Protein AF-A0A971R9V9-F1 (afdb_monomer)

Secondary structure (DSSP, 8-state):
---S------PPTT-HHHHHHHHTT------SS--GGGG-SS------SS-GGGTT-TT----HHHHHHHHHHHHHHHHH--

Sequence (82 aa):
ARNLTNRSSATPIGHPLLGTAERCSIETFISPTTSDWMRLKVPAIKMGPGESSRSHKADEFILKEEIRHAIHKYINFITHLK

pLDDT: mean 95.03, std 5.02, range [68.88, 98.62]

Foldseek 3Di:
DDDPLQDADDADPPPLLVVLCVVLVHDDDRDPDDDCNSVDPHGDDDDAFDDPVLPPDPPRDGDPVSVVVVVVSVVSSVVSRD

Solvent-accessible surface area (backbone atoms only — not comparable to full-atom values): 5579 Å² total; per-residue (Å²): 134,92,73,85,81,74,51,90,73,80,52,63,89,90,40,49,70,59,59,23,33,56,75,65,71,48,89,82,80,86,74,93,68,87,59,74,62,53,75,53,94,61,80,64,84,89,85,76,61,68,58,80,90,40,63,99,44,99,80,55,76,73,57,73,63,40,50,54,52,39,54,54,50,52,53,54,43,62,72,59,53,112

Nearest PDB structures (foldseek):
  3ct9-assembly1_B  TM=9.300E-01  e=3.810E-03  Bacteroides thetaiotaomicron VPI-5482
  1q7l-assembly1_B  TM=6.628E-01  e=1.709E-01  Homo sapiens
  4enr-assembly1_B  TM=2.011E-01  e=8.745E+00  Escherichia coli K-12

Radius of gyration: 14.8 Å; Cα contacts (8 Å, |Δi|>4): 53; chains: 1; bounding box: 31×37×34 Å

Mean predicted aligned error: 3.27 Å

Structure (mmCIF, N/CA/C/O backbone):
data_AF-A0A971R9V9-F1
#
_entry.id   AF-A0A971R9V9-F1
#
loop_
_atom_site.group_PDB
_atom_site.id
_atom_site.type_symbol
_atom_site.label_atom_id
_atom_site.label_alt_id
_atom_site.label_comp_id
_atom_site.label_asym_id
_atom_site.label_entity_id
_atom_site.label_seq_id
_atom_site.pdbx_PDB_ins_code
_atom_site.Cartn_x
_atom_site.Cartn_y
_atom_site.Cartn_z
_atom_site.occupancy
_atom_site.B_iso_or_equiv
_atom_site.auth_seq_id
_atom_site.auth_comp_id
_atom_site.auth_asym_id
_atom_site.auth_atom_id
_atom_site.pdbx_PDB_model_num
ATOM 1 N N . ALA A 1 1 ? 10.392 25.139 -2.459 1.00 68.88 1 ALA A N 1
ATOM 2 C CA . ALA A 1 1 ? 10.327 25.770 -1.120 1.00 68.88 1 ALA A CA 1
ATOM 3 C C . ALA A 1 1 ? 10.002 24.708 -0.070 1.00 68.88 1 ALA A C 1
ATOM 5 O O . ALA A 1 1 ? 9.224 23.808 -0.370 1.00 68.88 1 ALA A O 1
ATOM 6 N N . ARG A 1 2 ? 10.599 24.771 1.129 1.00 76.06 2 ARG A N 1
ATOM 7 C CA . ARG A 1 2 ? 10.311 23.833 2.231 1.00 76.06 2 ARG A CA 1
ATOM 8 C C . ARG A 1 2 ? 8.926 24.136 2.813 1.00 76.06 2 ARG A C 1
ATOM 10 O O . ARG A 1 2 ? 8.704 25.254 3.262 1.00 76.06 2 ARG A O 1
ATOM 17 N N . ASN A 1 3 ? 8.019 23.158 2.818 1.00 78.19 3 ASN A N 1
ATOM 18 C CA . ASN A 1 3 ? 6.700 23.301 3.438 1.00 78.19 3 ASN A CA 1
ATOM 19 C C . ASN A 1 3 ? 6.726 22.759 4.879 1.00 78.19 3 ASN A C 1
ATOM 21 O O . ASN A 1 3 ? 6.992 21.579 5.092 1.00 78.19 3 ASN A O 1
ATOM 25 N N . LEU A 1 4 ? 6.468 23.628 5.863 1.00 85.88 4 LEU A N 1
ATOM 26 C CA . LEU A 1 4 ? 6.524 23.307 7.298 1.00 85.88 4 LEU A CA 1
ATOM 27 C C . LEU A 1 4 ? 5.218 22.736 7.861 1.00 85.88 4 LEU A C 1
ATOM 29 O O . LEU A 1 4 ? 5.184 22.338 9.027 1.00 85.88 4 LEU A O 1
ATOM 33 N N . THR A 1 5 ? 4.146 22.715 7.067 1.00 86.62 5 THR A N 1
ATOM 34 C CA . THR A 1 5 ? 2.839 22.216 7.509 1.00 86.62 5 THR A CA 1
ATOM 35 C C . THR A 1 5 ? 2.665 20.719 7.288 1.00 86.62 5 THR A C 1
ATOM 37 O O . THR A 1 5 ? 1.735 20.142 7.844 1.00 86.62 5 THR A O 1
ATOM 40 N N . ASN A 1 6 ? 3.566 20.073 6.540 1.00 88.50 6 ASN A N 1
ATOM 41 C CA . ASN A 1 6 ? 3.552 18.623 6.376 1.00 88.50 6 ASN A CA 1
ATOM 42 C C . ASN A 1 6 ? 3.716 17.939 7.744 1.00 88.50 6 ASN A C 1
ATOM 44 O O . ASN A 1 6 ? 4.588 18.297 8.544 1.00 88.50 6 ASN A O 1
ATOM 48 N N . ARG A 1 7 ? 2.870 16.944 8.008 1.00 89.06 7 ARG A N 1
ATOM 49 C CA . ARG A 1 7 ? 2.882 16.122 9.222 1.00 89.06 7 ARG A CA 1
ATOM 50 C C . ARG A 1 7 ? 2.944 14.647 8.843 1.00 89.06 7 ARG A C 1
ATOM 52 O O . ARG A 1 7 ? 2.584 14.278 7.726 1.00 89.06 7 ARG A O 1
ATOM 59 N N . SER A 1 8 ? 3.410 13.819 9.774 1.00 92.44 8 SER A N 1
ATOM 60 C CA . SER A 1 8 ? 3.237 12.373 9.666 1.00 92.44 8 SER A CA 1
ATOM 61 C C . SER A 1 8 ? 1.752 12.015 9.746 1.00 92.44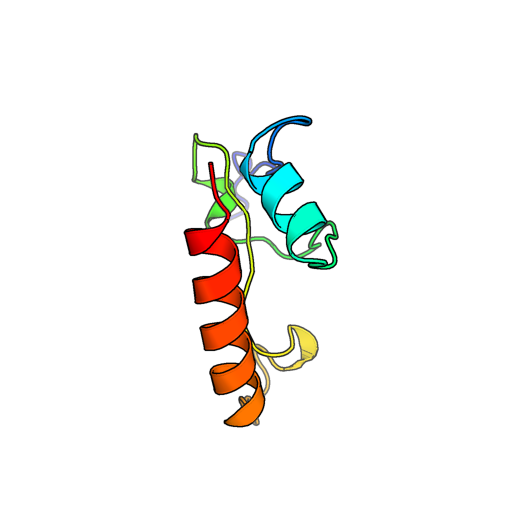 8 SER A C 1
ATOM 63 O O . SER A 1 8 ? 0.954 12.731 10.355 1.00 92.44 8 SER A O 1
ATOM 65 N N . SER A 1 9 ? 1.393 10.896 9.127 1.00 95.62 9 SER A N 1
ATOM 66 C CA . SER A 1 9 ? 0.034 10.360 9.137 1.00 95.62 9 SER A CA 1
ATOM 67 C C . SER A 1 9 ? 0.028 9.013 9.843 1.00 95.62 9 SER A C 1
ATOM 69 O O . SER A 1 9 ? 0.915 8.192 9.616 1.00 95.62 9 SER A O 1
ATOM 71 N N . ALA A 1 10 ? -0.977 8.786 10.682 1.00 95.88 10 ALA A N 1
ATOM 72 C CA . ALA A 1 10 ? -1.229 7.504 11.320 1.00 95.88 10 ALA A CA 1
ATOM 73 C C . ALA A 1 10 ? -2.734 7.330 11.519 1.00 95.88 10 ALA A C 1
ATOM 75 O O . ALA A 1 10 ? -3.439 8.288 11.841 1.00 95.88 10 ALA A O 1
ATOM 76 N N . THR A 1 11 ? -3.223 6.107 11.334 1.00 97.12 11 THR A N 1
ATOM 77 C CA . THR A 1 11 ? -4.598 5.768 11.705 1.00 97.12 11 THR A CA 1
ATOM 78 C C . THR A 1 11 ? -4.659 5.437 13.193 1.00 97.12 11 THR A C 1
ATOM 80 O O . THR A 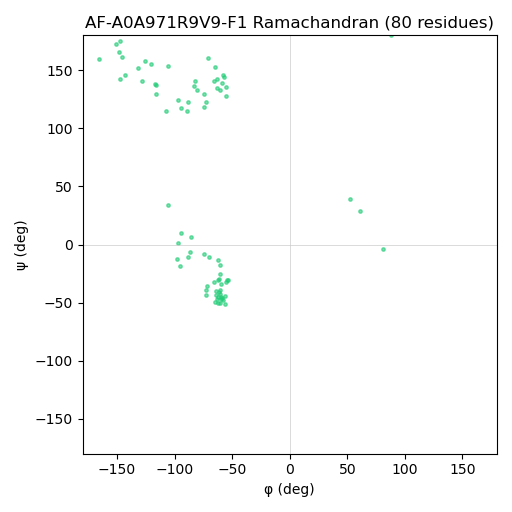1 11 ? -3.770 4.732 13.673 1.00 97.12 11 THR A O 1
ATOM 83 N N . PRO A 1 12 ? -5.669 5.932 13.936 1.00 96.19 12 PRO A N 1
ATOM 84 C CA . PRO A 1 12 ? -5.788 5.668 15.366 1.00 96.19 12 PRO A CA 1
ATOM 85 C C . PRO A 1 12 ? -5.845 4.173 15.696 1.00 96.19 12 PRO A C 1
ATOM 87 O O . PRO A 1 12 ? -6.457 3.384 14.973 1.00 96.19 12 PRO A O 1
ATOM 90 N N . ILE A 1 13 ? -5.246 3.797 16.827 1.00 95.12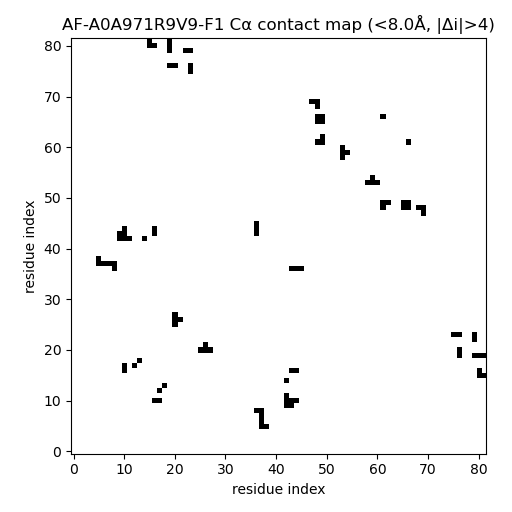 13 ILE A N 1
ATOM 91 C CA . ILE A 1 13 ? -5.336 2.437 17.371 1.00 95.12 13 ILE A CA 1
ATOM 92 C C . ILE A 1 13 ? -6.811 2.092 17.618 1.00 95.12 13 ILE A C 1
ATOM 94 O O . ILE A 1 13 ? -7.585 2.930 18.075 1.00 95.12 13 ILE A O 1
ATOM 98 N N . GLY A 1 14 ? -7.201 0.861 17.286 1.00 94.69 14 GLY A N 1
ATOM 99 C CA . GLY A 1 14 ? -8.582 0.387 17.414 1.00 94.69 14 GLY A CA 1
ATOM 100 C C . GLY A 1 14 ? -9.511 0.796 16.266 1.00 94.69 14 GLY A C 1
ATOM 101 O O . GLY A 1 14 ? -10.656 0.353 16.233 1.00 94.69 14 GLY A O 1
ATOM 102 N N . HIS A 1 15 ? -9.048 1.593 15.296 1.00 97.19 15 HIS A N 1
ATOM 103 C CA . HIS A 1 15 ? -9.860 1.932 14.128 1.00 97.19 15 HIS A CA 1
ATOM 104 C C . HIS A 1 15 ? -10.138 0.683 13.259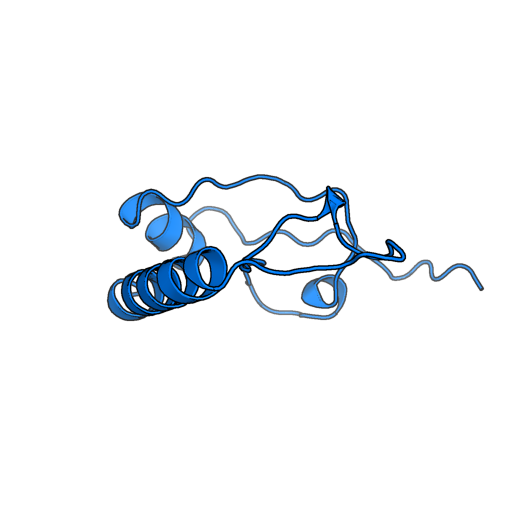 1.00 97.19 15 HIS A C 1
ATOM 106 O O . HIS A 1 15 ? -9.207 -0.099 13.020 1.00 97.19 15 HIS A O 1
ATOM 112 N N . PRO A 1 16 ? -11.357 0.511 12.697 1.00 97.81 16 PRO A N 1
ATOM 113 C CA . PRO A 1 16 ? -11.715 -0.673 11.907 1.00 97.81 16 PRO A CA 1
ATOM 114 C C . PRO A 1 16 ? -10.770 -0.979 10.744 1.00 97.81 16 PRO A C 1
ATOM 116 O O . PRO A 1 16 ? -10.556 -2.144 10.422 1.00 97.81 16 PRO A O 1
ATOM 119 N N . LEU A 1 17 ? -10.149 0.044 10.147 1.00 97.69 17 LEU A N 1
ATOM 120 C CA . LEU A 1 17 ? -9.137 -0.127 9.095 1.00 97.69 17 LEU A CA 1
ATOM 121 C C . LEU A 1 17 ? -7.957 -1.007 9.543 1.00 97.69 17 LEU A C 1
ATOM 123 O O . LEU A 1 17 ? -7.552 -1.897 8.800 1.00 97.69 17 LEU A O 1
ATOM 127 N N . LEU A 1 18 ? -7.429 -0.792 10.754 1.00 96.88 18 LEU A N 1
ATOM 128 C CA . LEU A 1 18 ? -6.301 -1.576 11.270 1.00 96.88 18 LEU A CA 1
ATOM 129 C C . LEU A 1 18 ? -6.744 -2.992 11.639 1.00 96.88 18 LEU A C 1
ATOM 131 O O . LEU A 1 18 ? -6.097 -3.957 11.244 1.00 96.88 18 LEU A O 1
ATOM 135 N N . GLY A 1 19 ? -7.899 -3.125 12.298 1.00 96.69 19 GLY A N 1
ATOM 136 C CA . GLY A 1 19 ? -8.452 -4.444 12.619 1.00 96.69 19 GLY A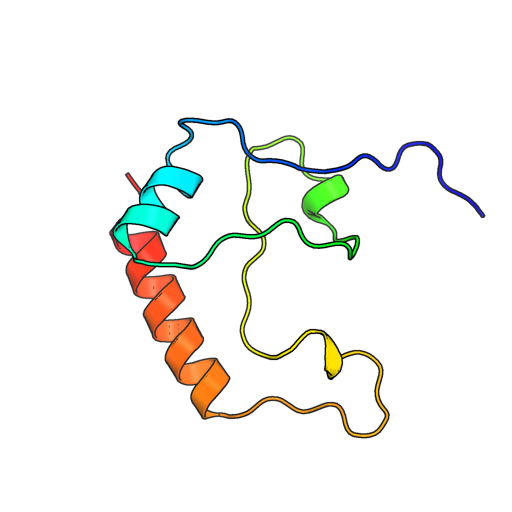 CA 1
ATOM 137 C C . GLY A 1 19 ? -8.789 -5.265 11.370 1.00 96.69 19 GLY A C 1
ATOM 138 O O . GLY A 1 19 ? -8.701 -6.488 11.382 1.00 96.69 19 GLY A O 1
ATOM 139 N N . THR A 1 20 ? -9.164 -4.613 10.267 1.00 98.19 20 THR A N 1
ATOM 140 C CA . THR A 1 20 ? -9.416 -5.290 8.985 1.00 98.19 20 THR A CA 1
ATOM 141 C C . THR A 1 20 ? -8.119 -5.757 8.335 1.00 98.19 20 THR A C 1
ATOM 143 O O . THR A 1 20 ? -8.087 -6.868 7.810 1.00 98.19 20 THR A O 1
ATOM 146 N N . ALA A 1 21 ? -7.044 -4.962 8.414 1.00 97.00 21 ALA A N 1
ATOM 147 C CA . ALA A 1 21 ? -5.725 -5.368 7.928 1.00 97.00 21 ALA A CA 1
ATOM 148 C C . ALA A 1 21 ? -5.232 -6.627 8.656 1.00 97.00 21 ALA A C 1
ATOM 150 O O . ALA A 1 21 ? -4.832 -7.588 8.003 1.00 97.00 21 ALA A O 1
ATOM 151 N N . GLU A 1 22 ? -5.371 -6.659 9.983 1.00 95.56 22 GLU A N 1
ATOM 152 C CA . GLU A 1 22 ? -5.027 -7.820 10.809 1.00 95.56 22 GLU A CA 1
ATOM 153 C C . GLU A 1 22 ? -5.851 -9.062 10.431 1.00 95.56 22 GLU A C 1
ATOM 155 O O . GLU A 1 22 ? -5.284 -10.112 10.128 1.00 95.56 22 GLU A O 1
ATOM 160 N N . ARG A 1 23 ? -7.186 -8.938 10.344 1.00 96.19 23 ARG A N 1
ATOM 161 C CA . ARG A 1 23 ? -8.069 -10.051 9.939 1.00 96.19 23 ARG A CA 1
ATOM 162 C C . ARG A 1 23 ? -7.764 -10.591 8.544 1.00 96.19 23 ARG A C 1
ATOM 164 O O . ARG A 1 23 ? -7.935 -11.780 8.305 1.00 96.19 23 ARG A O 1
ATOM 171 N N . CYS A 1 24 ? -7.339 -9.724 7.629 1.00 96.94 24 CYS A N 1
ATOM 172 C CA . CYS A 1 24 ? -6.972 -10.109 6.268 1.00 96.94 24 CYS A CA 1
ATOM 173 C C . 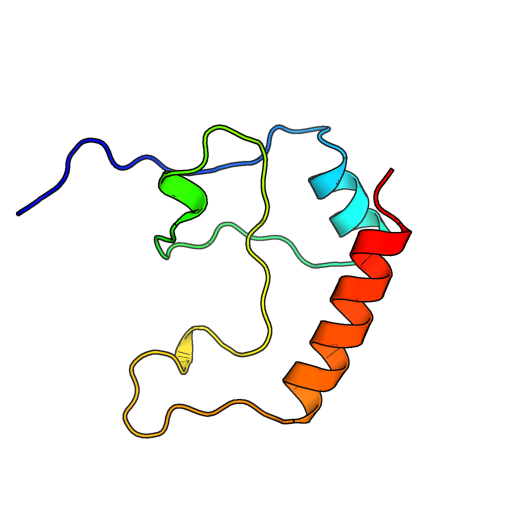CYS A 1 24 ? -5.511 -10.574 6.147 1.00 96.94 24 CYS A C 1
ATOM 175 O O . CYS A 1 24 ? -5.047 -10.771 5.025 1.00 96.94 24 CYS A O 1
ATOM 177 N N . SER A 1 25 ? -4.784 -10.707 7.266 1.00 95.94 25 SER A N 1
ATOM 178 C CA . SER A 1 25 ? -3.360 -11.063 7.307 1.00 95.94 25 SER A CA 1
ATOM 179 C C . SER A 1 25 ? -2.494 -10.167 6.409 1.00 95.94 25 SER A C 1
ATOM 181 O O . SER A 1 25 ? -1.581 -10.632 5.726 1.00 95.94 25 SER A O 1
ATOM 183 N N . ILE A 1 26 ? -2.803 -8.868 6.378 1.00 96.44 26 ILE A N 1
ATOM 184 C CA . ILE A 1 26 ? -2.023 -7.858 5.662 1.00 96.44 26 ILE A CA 1
ATOM 185 C C . ILE A 1 26 ? -0.937 -7.334 6.598 1.00 96.44 26 ILE A C 1
ATOM 187 O O . ILE A 1 26 ? -1.233 -6.800 7.665 1.00 96.44 26 ILE A O 1
ATOM 191 N N . GLU A 1 27 ? 0.318 -7.451 6.173 1.00 94.88 27 GLU A N 1
ATOM 192 C CA . GLU A 1 27 ? 1.451 -6.861 6.880 1.00 94.88 27 GLU A CA 1
ATOM 193 C C . GLU A 1 27 ? 1.341 -5.330 6.920 1.00 94.88 27 GLU A C 1
ATOM 195 O O . GLU A 1 27 ? 1.056 -4.674 5.913 1.00 94.88 27 GLU A O 1
ATOM 200 N N . THR A 1 28 ? 1.586 -4.749 8.094 1.00 95.44 28 THR A N 1
ATOM 201 C CA . THR A 1 28 ? 1.536 -3.302 8.316 1.00 95.44 28 THR A CA 1
ATOM 202 C C . THR A 1 28 ? 2.901 -2.771 8.720 1.00 95.44 28 THR A C 1
ATOM 204 O O . THR A 1 28 ? 3.561 -3.351 9.577 1.00 95.44 28 THR A O 1
ATOM 207 N N . PHE A 1 29 ? 3.290 -1.619 8.179 1.00 94.88 29 PHE A N 1
ATOM 208 C CA . PHE A 1 29 ? 4.539 -0.945 8.527 1.00 94.88 29 PHE A CA 1
ATOM 209 C C . PHE A 1 29 ? 4.393 0.579 8.420 1.00 94.88 29 PHE A C 1
ATOM 211 O O . PHE A 1 29 ? 3.445 1.093 7.819 1.00 94.88 29 PHE A O 1
ATOM 218 N N . ILE A 1 30 ? 5.351 1.318 8.985 1.00 94.19 30 ILE A N 1
ATOM 219 C CA . ILE A 1 30 ? 5.437 2.776 8.838 1.00 94.19 30 ILE A CA 1
ATOM 220 C C . ILE A 1 30 ? 6.267 3.088 7.593 1.00 94.19 30 ILE A C 1
ATOM 222 O O . ILE A 1 30 ? 7.462 2.808 7.536 1.00 94.19 30 ILE A O 1
ATOM 226 N N . SER A 1 31 ? 5.635 3.687 6.586 1.00 94.75 31 SER A N 1
ATOM 227 C CA . SER A 1 31 ? 6.331 4.094 5.364 1.00 94.75 31 SER A CA 1
ATOM 228 C C . SER A 1 31 ? 7.190 5.344 5.618 1.00 94.75 31 SER A C 1
ATOM 230 O O . SER A 1 31 ? 6.651 6.345 6.097 1.00 94.75 31 SER A O 1
ATOM 232 N N . PRO A 1 32 ? 8.486 5.350 5.244 1.00 94.31 32 PRO A N 1
ATOM 233 C CA . PRO A 1 32 ? 9.328 6.548 5.329 1.00 94.31 32 PRO A CA 1
ATOM 234 C C . PRO A 1 32 ? 9.012 7.574 4.224 1.00 94.31 32 PRO A C 1
ATOM 236 O O . PRO A 1 32 ? 9.520 8.693 4.246 1.00 94.31 32 PRO A O 1
ATOM 239 N N . THR A 1 33 ? 8.175 7.207 3.247 1.00 93.88 33 THR A N 1
ATOM 240 C CA . THR A 1 33 ? 7.883 8.010 2.056 1.00 93.88 33 THR A CA 1
ATOM 241 C C . THR A 1 33 ? 6.595 8.811 2.226 1.00 93.88 33 THR A C 1
ATOM 243 O O . THR A 1 33 ? 5.514 8.248 2.450 1.00 93.88 33 THR A O 1
ATOM 246 N N . THR A 1 34 ? 6.691 10.132 2.054 1.00 93.44 34 THR A N 1
ATOM 247 C CA . THR A 1 34 ? 5.539 11.043 2.029 1.00 93.44 34 THR A CA 1
ATOM 248 C C . THR A 1 34 ? 4.546 10.663 0.925 1.00 93.44 34 THR A C 1
ATOM 250 O O . THR A 1 34 ? 4.924 10.184 -0.138 1.00 93.44 34 THR A O 1
ATOM 253 N N . SER A 1 35 ? 3.257 10.871 1.184 1.00 94.62 35 SER A N 1
ATOM 254 C CA . SER A 1 35 ? 2.167 10.643 0.228 1.00 94.62 35 SER A CA 1
ATOM 255 C C . SER A 1 35 ? 1.045 11.645 0.480 1.00 94.62 35 SER A C 1
ATOM 257 O O . SER A 1 35 ? 1.081 12.359 1.485 1.00 94.62 35 SER A O 1
ATOM 259 N N . ASP A 1 36 ? 0.011 11.644 -0.359 1.00 94.94 36 ASP A N 1
ATOM 260 C CA . ASP A 1 36 ? -1.158 12.511 -0.173 1.00 94.94 36 ASP A CA 1
ATOM 261 C C . ASP A 1 36 ? -1.937 12.245 1.119 1.00 94.94 36 ASP A C 1
ATOM 263 O O . ASP A 1 36 ? -2.704 13.103 1.554 1.00 94.94 36 ASP A O 1
ATOM 267 N N . TRP A 1 37 ? -1.675 11.126 1.807 1.00 95.25 37 TRP A N 1
ATOM 268 C CA . TRP A 1 37 ? -2.221 10.872 3.140 1.00 95.25 37 TRP A CA 1
ATOM 269 C C . TRP A 1 37 ? -1.914 12.015 4.126 1.00 95.25 37 TRP A C 1
ATOM 271 O O . TRP A 1 37 ? -2.761 12.347 4.950 1.00 95.25 37 TRP A O 1
ATOM 281 N N . MET A 1 38 ? -0.791 12.733 3.983 1.00 93.94 38 MET A N 1
ATOM 282 C CA . MET A 1 38 ? -0.493 13.901 4.832 1.00 93.94 38 MET A CA 1
ATOM 283 C C . MET A 1 38 ? -1.531 15.033 4.726 1.00 93.94 38 MET A C 1
ATOM 285 O O . MET A 1 38 ? -1.565 15.920 5.575 1.00 93.94 38 MET A O 1
ATOM 289 N N . ARG A 1 39 ? -2.353 15.035 3.668 1.00 92.62 39 ARG A N 1
ATOM 290 C CA . ARG A 1 39 ? -3.395 16.036 3.409 1.00 92.62 39 ARG A CA 1
ATOM 291 C C . ARG A 1 39 ? -4.784 15.578 3.856 1.00 92.62 39 ARG A C 1
ATOM 293 O O . ARG A 1 39 ? -5.699 16.399 3.908 1.00 92.62 39 ARG A O 1
ATOM 300 N N . LEU A 1 40 ? -4.958 14.295 4.169 1.00 93.44 40 LEU A N 1
ATOM 301 C CA . LEU A 1 40 ? -6.235 13.754 4.620 1.00 93.44 40 LEU A CA 1
ATOM 302 C C . LEU A 1 40 ? -6.435 14.059 6.107 1.00 93.44 40 LEU A C 1
ATOM 304 O O . LEU A 1 40 ? -5.555 13.821 6.929 1.00 93.44 40 LEU A O 1
ATOM 308 N N . LYS A 1 41 ? -7.624 14.559 6.454 1.00 92.56 41 LYS A N 1
ATOM 309 C CA . LYS A 1 41 ? -8.036 14.840 7.843 1.00 92.56 41 LYS A CA 1
ATOM 310 C C . LYS A 1 41 ? -8.814 13.686 8.487 1.00 92.56 41 LYS A C 1
ATOM 312 O O . LYS A 1 41 ? -9.412 13.861 9.542 1.00 92.56 41 LYS A O 1
ATOM 317 N N . VAL A 1 42 ? -8.841 12.531 7.829 1.00 95.12 42 VAL A N 1
ATOM 318 C CA . VAL A 1 42 ? -9.582 11.335 8.243 1.00 95.12 42 VAL A CA 1
ATOM 319 C C . VAL A 1 42 ? -8.619 10.161 8.435 1.00 95.12 42 VAL A C 1
ATOM 321 O O . VAL A 1 42 ? -7.549 10.154 7.814 1.00 95.12 42 VAL A O 1
ATOM 324 N N . PRO A 1 43 ? -8.974 9.157 9.257 1.00 95.94 43 PRO A N 1
ATOM 325 C CA . PRO A 1 43 ? -8.250 7.891 9.293 1.00 95.94 43 PRO A CA 1
ATOM 326 C C . PRO A 1 43 ? -8.178 7.263 7.895 1.00 95.94 43 PRO A C 1
ATOM 328 O O . PRO A 1 43 ? -9.171 7.230 7.172 1.00 95.94 43 PRO A O 1
ATOM 331 N N . ALA A 1 44 ? -7.006 6.765 7.509 1.00 96.81 44 ALA A N 1
ATOM 332 C CA . ALA A 1 44 ? -6.793 6.117 6.215 1.00 96.81 44 ALA A CA 1
ATOM 333 C C . ALA A 1 44 ? -5.675 5.067 6.290 1.00 96.81 44 ALA A C 1
ATOM 335 O O . ALA A 1 44 ? -4.984 4.928 7.293 1.00 96.81 44 ALA A O 1
ATOM 336 N N . ILE A 1 45 ? -5.477 4.301 5.230 1.00 96.81 45 ILE A N 1
ATOM 337 C CA . ILE A 1 45 ? -4.296 3.448 5.077 1.00 96.81 45 ILE A CA 1
ATOM 338 C C . ILE A 1 45 ? -3.723 3.668 3.683 1.00 96.81 45 ILE A C 1
ATOM 340 O O . ILE A 1 45 ? -4.456 4.004 2.753 1.00 96.81 45 ILE A O 1
ATOM 344 N N . LYS A 1 46 ? -2.411 3.479 3.532 1.00 96.81 46 LYS A N 1
ATOM 345 C CA . LYS A 1 46 ? -1.737 3.470 2.232 1.00 96.81 46 LYS A CA 1
ATOM 346 C C . LYS A 1 46 ? -1.340 2.035 1.909 1.00 96.81 46 LYS A C 1
ATOM 348 O O . LYS A 1 46 ? -0.507 1.467 2.604 1.00 96.81 46 LYS A O 1
ATOM 353 N N . MET A 1 47 ? -1.927 1.473 0.859 1.00 96.62 47 MET A N 1
ATOM 354 C CA . MET A 1 47 ? -1.606 0.141 0.339 1.00 96.62 47 MET A CA 1
ATOM 355 C C . MET A 1 47 ? -1.689 0.166 -1.190 1.00 96.62 47 MET A C 1
ATOM 357 O O . MET A 1 47 ? -2.529 0.884 -1.735 1.00 96.62 47 MET A O 1
ATOM 361 N N . GLY A 1 48 ? -0.839 -0.604 -1.868 1.00 96.81 48 GLY A N 1
ATOM 362 C CA . GLY A 1 48 ? -0.767 -0.661 -3.329 1.00 96.81 48 GLY A CA 1
ATOM 363 C C . GLY A 1 48 ? 0.033 -1.866 -3.828 1.00 96.81 48 GLY A C 1
ATOM 364 O O . GLY A 1 48 ? 0.799 -2.433 -3.049 1.00 96.81 48 GLY A O 1
ATOM 365 N N . PRO A 1 49 ? -0.159 -2.286 -5.092 1.00 97.94 49 PRO A N 1
ATOM 366 C CA . PRO A 1 49 ? 0.718 -3.251 -5.748 1.00 97.94 49 PRO A CA 1
ATOM 367 C C . PRO A 1 49 ? 2.086 -2.642 -6.075 1.00 97.94 49 PRO A C 1
ATOM 369 O O . PRO A 1 49 ? 2.217 -1.428 -6.232 1.00 97.94 49 PRO A O 1
ATOM 372 N N . GLY A 1 50 ? 3.068 -3.517 -6.286 1.00 96.88 50 GLY A N 1
ATOM 373 C CA . GLY A 1 50 ? 4.414 -3.143 -6.709 1.00 96.88 50 GLY A CA 1
ATOM 374 C C . GLY A 1 50 ? 5.348 -2.816 -5.551 1.00 96.88 50 GLY A C 1
ATOM 375 O O . GLY A 1 50 ? 4.978 -2.863 -4.381 1.00 96.88 50 GLY A O 1
ATOM 376 N N . GLU A 1 51 ? 6.583 -2.474 -5.909 1.00 95.81 51 GLU A N 1
ATOM 377 C CA . GLU A 1 51 ? 7.672 -2.253 -4.963 1.00 95.81 51 GLU A CA 1
ATOM 378 C C . GLU A 1 51 ? 8.146 -0.804 -5.011 1.00 95.81 51 GLU A C 1
ATOM 380 O O . GLU A 1 51 ? 8.500 -0.289 -6.073 1.00 95.81 51 GLU A O 1
ATOM 385 N N . SER A 1 52 ? 8.236 -0.158 -3.845 1.00 94.81 52 SER A N 1
ATOM 386 C CA . SER A 1 52 ? 8.669 1.249 -3.756 1.00 94.81 52 SER A CA 1
ATOM 387 C C . SER A 1 52 ? 10.085 1.465 -4.306 1.00 94.81 52 SER A C 1
ATOM 389 O O . SER A 1 52 ? 10.420 2.553 -4.760 1.00 94.81 52 SER A O 1
ATOM 391 N N . SER A 1 53 ? 10.922 0.422 -4.296 1.00 95.25 53 SER A N 1
ATOM 392 C CA . SER A 1 53 ? 12.283 0.446 -4.841 1.00 95.25 53 SER A CA 1
ATOM 393 C C . SER A 1 53 ? 12.343 0.534 -6.372 1.00 95.25 53 SER A C 1
ATOM 395 O O . SER A 1 53 ? 13.434 0.743 -6.912 1.00 95.25 53 SER A O 1
ATOM 397 N N . ARG A 1 54 ? 11.213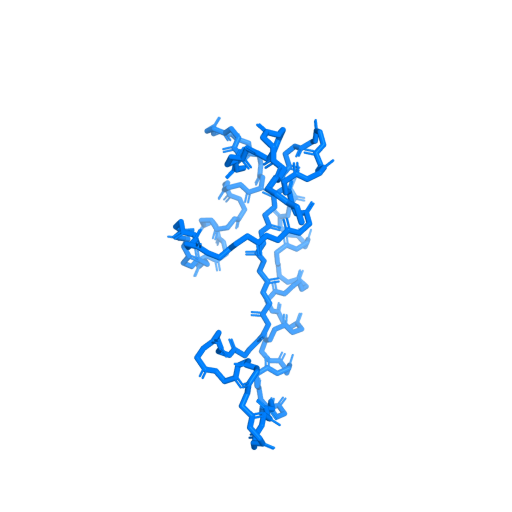 0.356 -7.074 1.00 97.31 54 ARG A N 1
ATOM 398 C CA . ARG A 1 54 ? 11.102 0.483 -8.538 1.00 97.31 54 ARG A CA 1
ATOM 399 C C . ARG A 1 54 ? 10.627 1.865 -8.985 1.00 97.31 54 ARG A C 1
ATOM 401 O O . ARG A 1 54 ? 10.848 2.218 -10.137 1.00 97.31 54 ARG A O 1
ATOM 408 N N . SER A 1 55 ? 10.017 2.646 -8.095 1.00 96.38 55 SER A N 1
ATOM 409 C CA . SER A 1 55 ? 9.545 3.994 -8.417 1.00 96.38 55 SER A CA 1
ATOM 410 C C . SER A 1 55 ? 10.703 4.919 -8.797 1.00 96.38 55 SER A C 1
ATOM 412 O O . SER A 1 55 ? 11.771 4.864 -8.182 1.00 96.38 55 SER A O 1
ATOM 414 N N . HIS A 1 56 ? 10.476 5.807 -9.770 1.00 96.25 56 HIS A N 1
ATOM 415 C CA . HIS A 1 56 ? 11.459 6.800 -10.233 1.00 96.25 56 HIS A CA 1
ATOM 416 C C . HIS A 1 56 ? 12.750 6.196 -10.816 1.00 96.25 56 HIS A C 1
ATOM 418 O O . HIS A 1 56 ? 13.813 6.821 -10.764 1.00 96.25 56 HIS A O 1
ATOM 424 N N . LYS A 1 57 ? 12.667 4.992 -11.390 1.00 96.69 57 LYS A N 1
ATOM 425 C CA . LYS A 1 57 ? 13.748 4.376 -12.171 1.00 96.69 57 LYS A CA 1
ATOM 426 C C . LYS A 1 57 ? 13.420 4.410 -13.660 1.00 96.69 57 LYS A C 1
ATOM 428 O O . LYS A 1 57 ? 12.257 4.450 -14.045 1.00 96.69 57 LYS A O 1
ATOM 433 N N . ALA A 1 58 ? 14.455 4.416 -14.501 1.00 97.38 58 ALA A N 1
ATOM 434 C CA . ALA A 1 58 ? 14.287 4.484 -15.956 1.00 97.38 58 ALA A CA 1
ATOM 435 C C . ALA A 1 58 ? 13.506 3.280 -16.515 1.00 97.38 58 ALA A C 1
ATOM 437 O O . ALA A 1 58 ? 12.802 3.403 -17.512 1.00 97.38 58 ALA A O 1
ATOM 438 N N . ASP A 1 59 ? 13.625 2.135 -15.850 1.00 96.69 59 ASP A N 1
ATOM 439 C CA . ASP A 1 59 ? 12.991 0.862 -16.162 1.00 96.69 59 ASP A CA 1
ATOM 440 C C . ASP A 1 59 ? 11.844 0.536 -15.192 1.00 96.69 59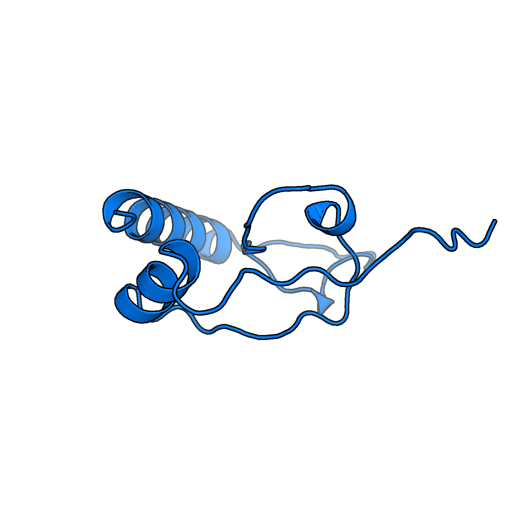 ASP A C 1
ATOM 442 O O . ASP A 1 59 ? 11.633 -0.622 -14.849 1.00 96.69 59 ASP A O 1
ATOM 446 N N . GLU A 1 60 ? 11.101 1.540 -14.717 1.00 98.31 60 GLU A N 1
ATOM 447 C CA . GLU A 1 60 ? 9.951 1.317 -13.836 1.00 98.31 60 GLU A CA 1
ATOM 448 C C . GLU A 1 60 ? 8.933 0.351 -14.471 1.00 98.31 60 GLU A C 1
ATOM 450 O O . GLU A 1 60 ? 8.476 0.534 -15.601 1.00 98.31 60 GLU A O 1
ATOM 455 N N . PHE A 1 61 ? 8.567 -0.695 -13.726 1.00 97.94 61 PHE A N 1
ATOM 456 C CA . PHE A 1 61 ? 7.622 -1.709 -14.179 1.00 97.94 61 PHE A CA 1
ATOM 457 C C . PHE A 1 61 ? 6.759 -2.246 -13.035 1.00 97.94 61 PHE A C 1
ATOM 459 O O . PHE A 1 61 ? 7.116 -2.194 -11.854 1.00 97.94 61 PHE A O 1
ATOM 466 N N . ILE A 1 62 ? 5.643 -2.855 -13.426 1.00 98.38 62 ILE A N 1
ATOM 467 C CA . ILE A 1 62 ? 4.732 -3.601 -12.561 1.00 98.38 62 ILE A CA 1
ATOM 468 C C . ILE A 1 62 ? 4.484 -4.979 -13.179 1.00 98.38 62 ILE A C 1
ATOM 470 O O . ILE A 1 62 ? 4.345 -5.116 -14.398 1.00 98.38 62 ILE A O 1
ATOM 474 N N . LEU A 1 63 ? 4.424 -6.022 -12.357 1.00 98.44 63 LEU A N 1
ATOM 475 C CA . LEU A 1 63 ? 4.077 -7.359 -12.821 1.00 98.44 63 LEU A CA 1
ATOM 476 C C . LEU A 1 63 ? 2.557 -7.495 -12.919 1.00 98.44 63 LEU A C 1
ATOM 478 O O . LEU A 1 63 ? 1.814 -7.087 -12.027 1.00 98.44 63 LEU A O 1
ATOM 482 N N . LYS A 1 64 ? 2.078 -8.171 -13.969 1.00 98.50 64 LYS A N 1
ATOM 483 C CA . LYS A 1 64 ? 0.644 -8.499 -14.097 1.00 98.50 64 LYS A CA 1
ATOM 484 C C . LYS A 1 64 ? 0.128 -9.265 -12.875 1.00 98.50 64 LYS A C 1
ATOM 486 O O . LYS A 1 64 ? -1.022 -9.094 -12.488 1.00 98.50 64 LYS A O 1
ATOM 491 N N . GLU A 1 65 ? 0.982 -10.079 -12.262 1.00 98.56 65 GLU A N 1
ATOM 492 C CA . GLU A 1 65 ? 0.629 -10.842 -11.068 1.00 98.56 65 GLU A CA 1
ATOM 493 C C . GLU A 1 65 ? 0.490 -9.972 -9.814 1.00 98.56 65 GLU A C 1
ATOM 495 O O . GLU A 1 65 ? -0.428 -10.187 -9.027 1.00 98.56 65 GLU A O 1
ATOM 500 N N . GLU A 1 66 ? 1.313 -8.927 -9.664 1.00 98.50 66 GLU A N 1
ATOM 501 C CA . GLU A 1 66 ? 1.172 -7.952 -8.570 1.00 98.50 66 GLU A CA 1
ATOM 502 C C . GLU A 1 66 ? -0.195 -7.259 -8.644 1.00 98.50 66 GLU A C 1
ATOM 504 O O . GLU A 1 66 ? -0.862 -7.086 -7.624 1.00 98.50 66 GLU A O 1
ATOM 509 N N . ILE A 1 67 ? -0.655 -6.939 -9.860 1.00 98.56 67 ILE A N 1
ATOM 510 C CA . ILE A 1 67 ? -1.980 -6.353 -10.093 1.00 98.56 67 ILE A CA 1
ATOM 511 C C . ILE A 1 67 ? -3.090 -7.343 -9.715 1.00 98.56 67 ILE A C 1
ATOM 513 O O . ILE A 1 67 ? -3.995 -6.979 -8.965 1.00 98.56 67 ILE A O 1
ATOM 517 N N . ARG A 1 68 ? -3.029 -8.596 -10.191 1.00 98.62 68 ARG A N 1
ATOM 518 C CA . ARG A 1 68 ? -4.044 -9.621 -9.871 1.00 98.62 68 ARG A CA 1
ATOM 519 C C . ARG A 1 68 ? -4.148 -9.868 -8.370 1.00 98.62 68 ARG A C 1
ATOM 521 O O . ARG A 1 68 ? -5.248 -9.873 -7.821 1.00 98.62 68 ARG A O 1
ATOM 528 N N . HIS A 1 69 ? -3.011 -10.009 -7.697 1.00 97.94 69 HIS A N 1
ATOM 529 C CA . HIS A 1 69 ? -2.970 -10.200 -6.254 1.00 97.94 69 HIS A CA 1
ATOM 530 C C . 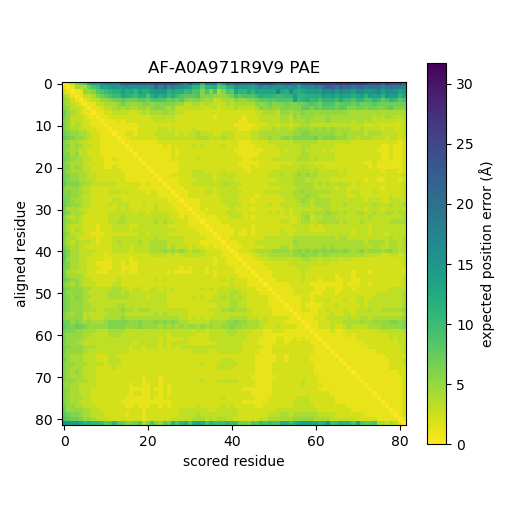HIS A 1 69 ? -3.527 -8.977 -5.512 1.00 97.94 69 HIS A C 1
ATOM 532 O O . HIS A 1 69 ? -4.335 -9.133 -4.596 1.00 97.94 69 HIS A O 1
ATOM 538 N N . ALA A 1 70 ? -3.165 -7.757 -5.918 1.00 98.12 70 ALA A N 1
ATOM 539 C CA . ALA A 1 70 ? -3.718 -6.554 -5.305 1.00 98.12 70 ALA A CA 1
ATOM 540 C C . ALA A 1 70 ? -5.238 -6.456 -5.472 1.00 98.12 70 ALA A C 1
ATOM 542 O O . ALA A 1 70 ? -5.910 -6.135 -4.497 1.00 98.12 70 ALA A O 1
ATOM 543 N N . ILE A 1 71 ? -5.798 -6.801 -6.638 1.00 98.50 71 ILE A N 1
ATOM 544 C CA . ILE A 1 71 ? -7.257 -6.846 -6.840 1.00 98.50 71 ILE A CA 1
ATOM 545 C C . ILE A 1 71 ? -7.914 -7.770 -5.808 1.00 98.50 71 ILE A C 1
ATOM 547 O O . ILE A 1 71 ? -8.824 -7.341 -5.099 1.00 98.50 71 ILE A O 1
ATOM 551 N N . HIS A 1 72 ? -7.421 -9.005 -5.660 1.00 98.19 72 HIS A N 1
ATOM 552 C CA . HIS A 1 72 ? -7.950 -9.938 -4.660 1.00 98.19 72 HIS A CA 1
ATOM 553 C C . HIS A 1 72 ? -7.813 -9.395 -3.231 1.00 98.19 72 HIS A C 1
ATOM 555 O O . HIS A 1 72 ? -8.760 -9.481 -2.451 1.00 98.19 72 HIS A O 1
ATOM 561 N N . LYS A 1 73 ? -6.670 -8.785 -2.893 1.00 97.94 73 LYS A N 1
ATOM 562 C CA . LYS A 1 73 ? -6.437 -8.170 -1.578 1.00 97.94 73 LYS A CA 1
ATOM 563 C C . LYS A 1 73 ? -7.395 -7.016 -1.296 1.00 97.94 73 LYS A C 1
ATOM 565 O O . LYS A 1 73 ? -7.951 -6.964 -0.204 1.00 97.94 73 LYS A O 1
ATOM 570 N N . TYR A 1 74 ? -7.613 -6.118 -2.255 1.00 98.25 74 TYR A N 1
ATOM 571 C CA . TYR A 1 74 ? -8.551 -5.007 -2.098 1.00 98.25 74 TYR A CA 1
ATOM 572 C C . TYR A 1 74 ? -9.981 -5.503 -1.911 1.00 98.25 74 TYR A C 1
ATOM 574 O O . TYR A 1 74 ? -10.653 -5.053 -0.986 1.00 98.25 74 TYR A O 1
ATOM 582 N N . ILE A 1 75 ? -10.431 -6.454 -2.737 1.00 98.25 75 ILE A N 1
ATOM 583 C CA . ILE A 1 75 ? -11.763 -7.058 -2.598 1.00 98.25 75 ILE A CA 1
ATOM 584 C C . ILE A 1 75 ? -11.906 -7.694 -1.214 1.00 98.25 75 ILE A C 1
ATOM 586 O O . ILE A 1 75 ? -12.885 -7.422 -0.518 1.00 98.25 75 ILE A O 1
ATOM 590 N N . ASN A 1 76 ? -10.917 -8.485 -0.786 1.00 98.06 76 ASN A N 1
ATOM 591 C CA . ASN A 1 76 ? -10.928 -9.127 0.524 1.00 98.06 76 ASN A CA 1
ATOM 592 C C . ASN A 1 76 ? -11.006 -8.097 1.663 1.00 98.06 76 ASN A C 1
ATOM 594 O O . ASN A 1 76 ? -11.847 -8.228 2.550 1.00 98.06 76 ASN A O 1
ATOM 598 N N . PHE A 1 77 ? -10.184 -7.045 1.605 1.00 98.25 77 PHE A N 1
ATOM 599 C CA . PHE A 1 77 ? -10.157 -5.989 2.614 1.00 98.25 77 PHE A CA 1
ATOM 600 C C . PHE A 1 77 ? -11.490 -5.243 2.699 1.00 98.25 77 PHE A C 1
ATOM 602 O O . PHE A 1 77 ? -12.049 -5.113 3.782 1.00 98.25 77 PHE A O 1
ATOM 609 N N . ILE A 1 78 ? -12.025 -4.784 1.564 1.00 97.69 78 ILE A N 1
ATOM 610 C CA . ILE A 1 78 ? -13.277 -4.017 1.515 1.00 97.69 78 ILE A CA 1
ATOM 611 C C . ILE A 1 78 ? -14.455 -4.874 1.990 1.00 97.69 78 ILE A C 1
ATOM 613 O O . ILE A 1 78 ? -15.292 -4.389 2.742 1.00 97.69 78 ILE A O 1
ATOM 617 N N . THR A 1 79 ? -14.493 -6.154 1.613 1.00 97.81 79 THR A N 1
ATOM 618 C CA . THR A 1 79 ? -15.566 -7.081 2.017 1.00 97.81 79 THR A CA 1
ATOM 619 C C . THR A 1 79 ? -15.570 -7.345 3.526 1.00 97.81 79 THR A C 1
ATOM 621 O O . THR A 1 79 ? -16.627 -7.541 4.118 1.00 97.81 79 THR A O 1
ATOM 624 N N . HIS A 1 80 ? -14.397 -7.341 4.166 1.00 96.88 80 HIS A N 1
ATOM 625 C CA . HIS A 1 80 ? -14.253 -7.590 5.604 1.00 96.88 80 HIS A CA 1
ATOM 626 C C . HIS A 1 80 ? -14.167 -6.314 6.452 1.00 96.88 80 HIS A C 1
ATOM 628 O O . HIS A 1 80 ? -14.007 -6.414 7.679 1.00 96.88 80 HIS A O 1
ATOM 634 N N . LEU A 1 81 ? -14.255 -5.135 5.831 1.00 96.44 81 LEU A N 1
ATOM 635 C CA . LEU A 1 81 ? -14.323 -3.857 6.526 1.00 96.44 81 LEU A CA 1
ATOM 636 C C . LEU A 1 81 ? -15.725 -3.701 7.128 1.00 96.44 81 LEU A C 1
ATOM 638 O O . LEU A 1 81 ? -16.720 -3.711 6.409 1.00 96.44 81 LEU A O 1
ATOM 642 N N . LYS A 1 82 ? -15.782 -3.601 8.458 1.00 82.31 82 LYS A N 1
ATOM 643 C CA . LYS A 1 82 ? -17.010 -3.408 9.237 1.00 82.31 82 LYS A CA 1
ATOM 644 C C . LYS A 1 82 ? -17.093 -1.984 9.757 1.00 82.31 82 LYS A C 1
ATOM 646 O O . LYS A 1 82 ? -16.021 -1.463 10.145 1.00 82.31 82 LYS A O 1
#